Protein AF-A0A7W7KRD9-F1 (afdb_monomer_lite)

Foldseek 3Di:
DPDPPDQDADPVDRWGDQQDALDPVVRHGLVCCFAAVVLVLQVLLCVVQVFKKKWWWQQADADPPHPGGHIATQHIWTDPDPQWIATSTFIDGPVVVVVVSCVVHVDTDMDIGPRVVVVSVVCCVVVSGPDDDPCNSVSSNVSSVVCVVVVRDDHHPPDDPPDPPPD

pLDDT: mean 85.02, std 17.64, range [34.34, 98.5]

Organism: Pseudomonas nitroreducens (NCBI:txid46680)

Secondary structure (DSSP, 8-state):
-PPP----EETTTBEE-TT-EEETTTTEETTHHHHTSHHHHHHHHHHHH-PPEEEEEEEEE--TT-SS-EEEEEEEEEEEETTEEEETTEEEEHHHHHHHHHTTSSS-EEEETHHHHHHHHHHHHHTSSPPPPTTHHHHHHHHHHHHHHTT-SPPPTT---------

Sequence (167 aa):
MKPADVIPFDLDFLNVREDYQVDPANRFYVEDYVHGRCHLFALALAKATQYKIGIFVDEDCIPEDGDTPIRVLVHAFCYVKDDLVIDARGIRCKVDLENEFEGMAMEFAELEGEAAEAQLQQWMAEGGCCSLLEGEEKALGAYVRDMRRNGLLAAPRGVAELSPSIG

Structure (mmCIF, N/CA/C/O backbone):
data_AF-A0A7W7KRD9-F1
#
_entry.id   AF-A0A7W7KRD9-F1
#
loop_
_atom_site.group_PDB
_atom_site.id
_atom_site.type_symbol
_atom_site.label_atom_id
_atom_site.label_alt_id
_atom_site.label_comp_id
_atom_site.label_asym_id
_atom_site.label_entity_id
_atom_site.label_seq_id
_atom_site.pdbx_PDB_ins_code
_atom_site.Cartn_x
_atom_site.Cartn_y
_atom_site.Cartn_z
_atom_site.occupancy
_atom_site.B_iso_or_equiv
_atom_site.auth_seq_id
_atom_site.auth_comp_id
_atom_site.auth_asym_id
_atom_site.auth_atom_id
_atom_site.pdbx_PDB_model_num
ATOM 1 N N . MET A 1 1 ? -30.282 -10.759 10.816 1.00 37.56 1 MET A N 1
ATOM 2 C CA . MET A 1 1 ? -29.013 -10.485 11.517 1.00 37.56 1 MET A CA 1
ATOM 3 C C . MET A 1 1 ? -27.970 -11.365 10.847 1.00 37.56 1 MET A C 1
ATOM 5 O O . MET A 1 1 ? -28.086 -12.576 10.973 1.00 37.56 1 MET A O 1
ATOM 9 N N . LYS A 1 2 ? -27.095 -10.815 9.993 1.00 34.34 2 LYS A N 1
ATOM 10 C CA . LYS A 1 2 ? -26.005 -11.619 9.416 1.00 34.34 2 LYS A CA 1
ATOM 11 C C . LYS A 1 2 ? -24.991 -11.885 10.538 1.00 34.34 2 LYS A C 1
ATOM 13 O O . LYS A 1 2 ? -24.824 -10.984 11.365 1.00 34.34 2 LYS A O 1
ATOM 18 N N . PRO A 1 3 ? -24.402 -13.090 10.629 1.00 39.50 3 PRO A N 1
ATOM 19 C CA . PRO A 1 3 ? -23.291 -13.309 11.545 1.00 39.50 3 PRO A CA 1
ATOM 20 C C . PRO A 1 3 ? -22.269 -12.217 11.251 1.00 39.50 3 PRO A C 1
ATOM 22 O O . PRO A 1 3 ? -22.025 -11.930 10.082 1.00 39.50 3 PRO A O 1
ATOM 25 N N . ALA A 1 4 ? -21.807 -11.530 12.296 1.00 46.41 4 ALA A N 1
ATOM 26 C CA . ALA A 1 4 ? -20.802 -10.489 12.161 1.00 46.41 4 ALA A CA 1
ATOM 27 C C . ALA A 1 4 ? -19.679 -11.026 11.269 1.00 46.41 4 ALA A C 1
ATOM 29 O O . ALA A 1 4 ? -19.249 -12.160 11.475 1.00 46.41 4 ALA A O 1
ATOM 30 N N . ASP A 1 5 ? -19.281 -10.253 10.263 1.00 51.31 5 ASP A N 1
ATOM 31 C CA . ASP A 1 5 ? -18.152 -10.558 9.393 1.00 51.31 5 ASP A CA 1
ATOM 32 C C . ASP A 1 5 ? -16.889 -10.577 10.270 1.00 51.31 5 ASP A C 1
ATOM 34 O O . ASP A 1 5 ? -16.238 -9.559 10.500 1.00 51.31 5 ASP A O 1
ATOM 38 N N . VAL A 1 6 ? -16.633 -11.722 10.905 1.00 60.62 6 VAL A N 1
ATOM 39 C CA . VAL A 1 6 ? -15.457 -11.945 11.739 1.00 60.62 6 VAL A CA 1
ATOM 40 C C . VAL A 1 6 ? -14.288 -12.087 10.780 1.00 60.62 6 VAL A C 1
ATOM 42 O O . VAL A 1 6 ? -14.251 -13.028 9.988 1.00 60.62 6 VAL A O 1
ATOM 45 N N . ILE A 1 7 ? -13.348 -11.147 10.852 1.00 64.94 7 ILE A N 1
ATOM 46 C CA . ILE A 1 7 ? -12.068 -11.274 10.161 1.00 64.94 7 ILE A CA 1
ATOM 47 C C . ILE A 1 7 ? -11.371 -12.519 10.736 1.00 64.94 7 ILE A C 1
ATOM 49 O O . ILE A 1 7 ? -11.247 -12.622 11.957 1.00 64.94 7 ILE A O 1
ATOM 53 N N . PRO A 1 8 ? -10.974 -13.500 9.916 1.00 69.25 8 PRO A N 1
ATOM 54 C CA . PRO A 1 8 ? -10.344 -14.709 10.401 1.00 69.25 8 PRO A CA 1
ATOM 55 C C . PRO A 1 8 ? -8.866 -14.416 10.706 1.00 69.25 8 PRO A C 1
ATOM 57 O O . PRO A 1 8 ? -8.155 -13.802 9.908 1.00 69.25 8 PRO A O 1
ATOM 60 N N . PHE A 1 9 ? -8.425 -14.846 11.887 1.00 60.97 9 PHE A N 1
ATOM 61 C CA . PHE A 1 9 ? -7.098 -14.562 12.432 1.00 60.97 9 PHE A CA 1
ATOM 62 C C . PHE A 1 9 ? -6.228 -15.811 12.476 1.00 60.97 9 PHE A C 1
ATOM 64 O O . PHE A 1 9 ? -6.736 -16.926 12.637 1.00 60.97 9 PHE A O 1
ATOM 71 N N . ASP A 1 10 ? -4.922 -15.597 12.395 1.00 57.62 10 ASP A N 1
ATOM 72 C CA . ASP A 1 10 ? -3.955 -16.497 13.009 1.00 57.62 10 ASP A CA 1
ATOM 73 C C . ASP A 1 10 ? -3.821 -16.104 14.496 1.00 57.62 10 ASP A C 1
ATOM 75 O O . ASP A 1 10 ? -3.798 -14.923 14.833 1.00 57.62 10 ASP A O 1
ATOM 79 N N . LEU A 1 11 ? -3.860 -17.067 15.419 1.00 51.44 11 LEU A N 1
ATOM 80 C CA . LEU A 1 11 ? -3.721 -16.779 16.855 1.00 51.44 11 LEU A CA 1
ATOM 81 C C . LEU A 1 11 ? -2.256 -16.779 17.296 1.00 51.44 11 LEU A C 1
ATOM 83 O O . LEU A 1 11 ? -1.943 -16.198 18.336 1.00 51.44 11 LEU A O 1
ATOM 87 N N . ASP A 1 12 ? -1.379 -17.396 16.504 1.00 48.47 12 ASP A N 1
ATOM 88 C CA . ASP A 1 12 ? 0.053 -17.452 16.776 1.00 48.47 12 ASP A CA 1
ATOM 89 C C . ASP A 1 12 ? 0.733 -16.128 16.375 1.00 48.47 12 ASP A C 1
ATOM 91 O O . ASP A 1 12 ? 1.730 -15.725 16.975 1.00 48.47 12 ASP A O 1
ATOM 95 N N . PHE A 1 13 ? 0.124 -15.386 15.441 1.00 53.38 13 PHE A N 1
ATOM 96 C CA . PHE A 1 13 ? 0.521 -14.047 15.008 1.00 53.38 13 PHE A CA 1
ATOM 97 C C . PHE A 1 13 ? -0.738 -13.190 14.882 1.00 53.38 13 PHE A C 1
ATOM 99 O O . PHE A 1 13 ? -1.598 -13.555 14.100 1.00 53.38 13 PHE A O 1
ATOM 106 N N . LEU A 1 14 ? -0.874 -12.069 15.605 1.00 71.25 14 LEU A N 1
ATOM 107 C CA . LEU A 1 14 ? -2.049 -11.165 15.569 1.00 71.25 14 LEU A CA 1
ATOM 108 C C . LEU A 1 14 ? -2.261 -10.495 14.183 1.00 71.25 14 LEU A C 1
ATOM 110 O O . LEU A 1 14 ? -2.169 -9.277 14.049 1.00 71.25 14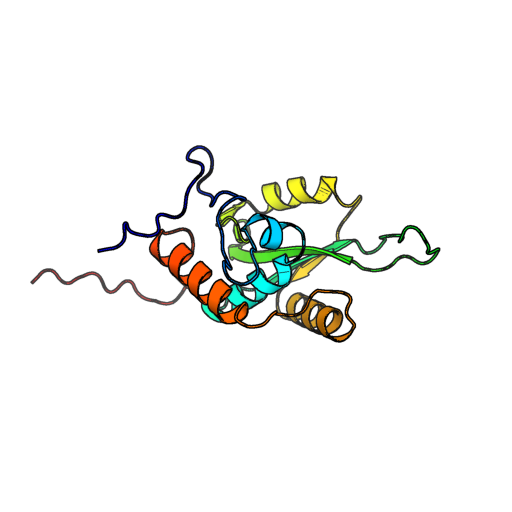 LEU A O 1
ATOM 114 N N . ASN A 1 15 ? -2.562 -11.298 13.163 1.00 81.94 15 ASN A N 1
ATOM 115 C CA . ASN A 1 15 ? -2.612 -10.967 11.745 1.00 81.94 15 ASN A CA 1
ATOM 116 C C . ASN A 1 15 ? -3.900 -11.510 11.115 1.00 81.94 15 ASN A C 1
ATOM 118 O O . ASN A 1 15 ? -4.432 -12.553 11.509 1.00 81.94 15 ASN A O 1
ATOM 122 N N . VAL A 1 16 ? -4.382 -10.807 10.094 1.00 89.75 16 VAL A N 1
ATOM 123 C CA . VAL A 1 16 ? -5.435 -11.292 9.202 1.00 89.75 16 VAL A CA 1
ATOM 124 C C . VAL A 1 16 ? -4.859 -12.362 8.285 1.00 89.75 16 VAL A C 1
ATOM 126 O O . VAL A 1 16 ? -3.769 -12.195 7.738 1.00 89.75 16 VAL A O 1
ATOM 129 N N . ARG A 1 17 ? -5.599 -13.456 8.100 1.00 90.62 17 ARG A N 1
ATOM 130 C CA . ARG A 1 17 ? -5.201 -14.519 7.174 1.00 90.62 17 ARG A CA 1
ATOM 131 C C . ARG A 1 17 ? -5.223 -14.040 5.725 1.00 90.62 17 ARG A C 1
ATOM 133 O O . ARG A 1 17 ? -6.123 -13.309 5.316 1.00 90.62 17 ARG A O 1
ATOM 140 N N . GLU A 1 18 ? -4.273 -14.533 4.941 1.00 93.12 18 GLU A N 1
ATOM 141 C CA . GLU A 1 18 ? -4.105 -14.177 3.527 1.00 93.12 18 GLU A CA 1
ATOM 142 C C . GLU A 1 18 ? -5.298 -14.603 2.648 1.00 93.12 18 GLU A C 1
ATOM 144 O O . GLU A 1 18 ? -5.616 -13.919 1.678 1.00 93.12 18 GLU A O 1
ATOM 149 N N . ASP A 1 19 ? -6.047 -15.635 3.064 1.00 93.75 19 ASP A N 1
ATOM 150 C CA . ASP A 1 19 ? -7.278 -16.119 2.418 1.00 93.75 19 ASP A CA 1
ATOM 151 C C . ASP A 1 19 ? -8.546 -15.308 2.760 1.00 93.75 19 ASP A C 1
ATOM 153 O O . ASP A 1 19 ? -9.652 -15.658 2.332 1.00 93.75 19 ASP A O 1
ATOM 157 N N . TYR A 1 20 ? -8.423 -14.212 3.516 1.00 94.19 20 TYR A N 1
ATOM 158 C CA . TYR A 1 20 ? -9.548 -13.327 3.803 1.00 94.19 20 TYR A CA 1
ATOM 159 C C . TYR A 1 20 ? -9.892 -12.443 2.603 1.00 94.19 20 TYR A C 1
ATOM 161 O O . TYR A 1 20 ? -9.034 -11.765 2.044 1.00 94.19 20 TYR A O 1
ATOM 16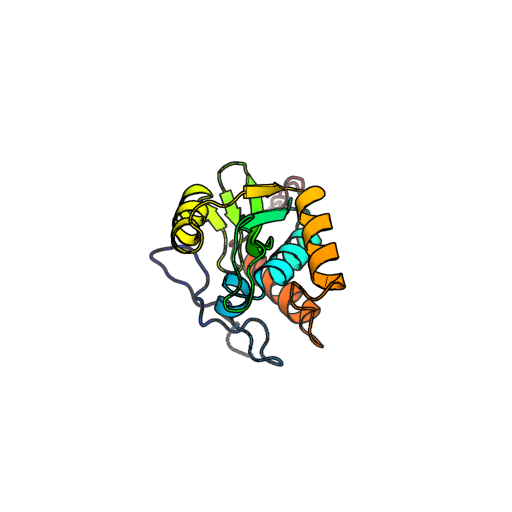9 N N . GLN A 1 21 ? -11.171 -12.409 2.230 1.00 95.94 21 GLN A N 1
ATOM 170 C CA . GLN A 1 21 ? -11.639 -11.648 1.076 1.00 95.94 21 GLN A CA 1
ATOM 171 C C . GLN A 1 21 ? -11.824 -10.162 1.418 1.00 95.94 21 GLN A C 1
ATOM 173 O O . GLN A 1 21 ? -12.689 -9.801 2.216 1.00 95.94 21 GLN A O 1
ATOM 178 N N . VAL A 1 22 ? -11.043 -9.303 0.762 1.00 96.12 22 VAL A N 1
ATOM 179 C CA . VAL A 1 22 ? -11.056 -7.841 0.942 1.00 96.12 22 VAL A CA 1
ATOM 180 C C . VAL A 1 22 ? -12.011 -7.176 -0.050 1.00 96.12 22 VAL A C 1
ATOM 182 O O . VAL A 1 22 ? -12.817 -6.331 0.340 1.00 96.12 22 VAL A O 1
ATOM 185 N N . ASP A 1 23 ? -11.967 -7.591 -1.319 1.00 96.69 23 ASP A N 1
ATOM 186 C CA . ASP A 1 23 ? -12.850 -7.098 -2.380 1.00 96.69 23 ASP A CA 1
ATOM 187 C C . ASP A 1 23 ? -13.594 -8.265 -3.049 1.00 96.69 23 ASP A C 1
ATOM 189 O O . ASP A 1 23 ? -13.083 -8.895 -3.980 1.00 96.69 23 ASP A O 1
ATOM 193 N N . PRO A 1 24 ? -14.832 -8.564 -2.614 1.00 93.56 24 PRO A N 1
ATOM 194 C CA . PRO A 1 24 ? -15.624 -9.642 -3.197 1.00 93.56 24 PRO A CA 1
ATOM 195 C C . PRO A 1 24 ? -16.014 -9.432 -4.662 1.00 93.56 24 PRO A C 1
ATOM 197 O O . PRO A 1 24 ? -16.264 -10.415 -5.361 1.00 93.56 24 PRO A O 1
ATOM 200 N N . ALA A 1 25 ? -16.103 -8.181 -5.131 1.00 95.44 25 ALA A N 1
ATOM 201 C CA . ALA A 1 25 ? -16.516 -7.887 -6.501 1.00 95.44 25 ALA A CA 1
ATOM 202 C C . ALA A 1 25 ? -15.408 -8.255 -7.492 1.00 95.44 25 ALA A C 1
ATOM 204 O O . ALA A 1 25 ? -15.679 -8.890 -8.511 1.00 95.44 25 ALA A O 1
ATOM 205 N N . ASN A 1 26 ? -14.165 -7.925 -7.138 1.00 96.38 26 ASN A N 1
ATOM 206 C CA . ASN A 1 26 ? -12.981 -8.233 -7.938 1.00 96.38 26 ASN A CA 1
ATOM 207 C C . ASN A 1 26 ? -12.298 -9.554 -7.538 1.00 96.38 26 ASN A C 1
ATOM 209 O O . ASN A 1 26 ? -11.372 -9.992 -8.213 1.00 96.38 26 ASN A O 1
ATOM 213 N N . ARG A 1 27 ? -12.805 -10.223 -6.492 1.00 97.00 27 ARG A N 1
ATOM 214 C CA . ARG A 1 27 ? -12.256 -11.457 -5.905 1.00 97.00 27 ARG A CA 1
ATOM 215 C C . ARG A 1 27 ? -10.821 -11.295 -5.398 1.00 97.00 27 ARG A C 1
ATOM 217 O O . ARG A 1 27 ? -10.039 -12.228 -5.534 1.00 97.00 27 ARG A O 1
ATOM 224 N N . PHE A 1 28 ? -10.511 -10.148 -4.794 1.00 97.94 28 PHE A N 1
ATOM 225 C CA . PHE A 1 28 ? -9.223 -9.943 -4.136 1.00 97.94 28 PHE A CA 1
ATOM 226 C C . PHE A 1 28 ? -9.272 -10.310 -2.658 1.00 97.94 28 PHE A C 1
ATOM 228 O O . PHE A 1 28 ? -10.244 -10.028 -1.942 1.00 97.94 28 PHE A O 1
ATOM 235 N N . TYR A 1 29 ? -8.184 -10.917 -2.220 1.00 97.81 29 TYR A N 1
ATOM 236 C CA . TYR A 1 29 ? -7.909 -11.402 -0.884 1.00 97.81 29 TYR A CA 1
ATOM 237 C C . TYR A 1 29 ? -6.749 -10.616 -0.273 1.00 97.81 29 TYR A C 1
ATOM 239 O O . TYR A 1 29 ? -6.107 -9.809 -0.945 1.00 97.81 29 TYR A O 1
ATOM 247 N N . VAL A 1 30 ? -6.480 -10.820 1.015 1.00 97.25 30 VAL A N 1
ATOM 248 C CA . VAL A 1 30 ? -5.348 -10.171 1.689 1.00 97.25 30 VAL A CA 1
ATOM 249 C C . VAL A 1 30 ? -4.032 -10.474 0.970 1.00 97.25 30 VAL A C 1
ATOM 251 O O . VAL A 1 30 ? -3.250 -9.547 0.786 1.00 97.25 30 VAL A O 1
ATOM 254 N N . GLU A 1 31 ? -3.833 -11.703 0.485 1.00 97.00 31 GLU A N 1
ATOM 255 C CA . GLU A 1 31 ? -2.657 -12.105 -0.306 1.00 97.00 31 GLU A CA 1
ATOM 256 C C . GLU A 1 31 ? -2.389 -11.182 -1.509 1.00 97.00 31 GLU A C 1
ATOM 258 O O . GLU A 1 31 ? -1.257 -10.746 -1.724 1.00 97.00 31 GLU A O 1
ATOM 263 N N . ASP A 1 32 ? -3.432 -10.798 -2.257 1.00 98.00 32 ASP A N 1
ATOM 264 C CA . ASP A 1 32 ? -3.295 -9.906 -3.416 1.00 98.00 32 ASP A CA 1
ATOM 265 C C . ASP A 1 32 ? -2.735 -8.536 -3.005 1.00 98.00 32 ASP A C 1
ATOM 267 O O . ASP A 1 32 ? -1.930 -7.929 -3.716 1.00 98.00 32 ASP A O 1
ATOM 271 N N . TYR A 1 33 ? -3.132 -8.056 -1.825 1.00 98.06 33 TYR A N 1
ATOM 272 C CA . TYR A 1 33 ? -2.656 -6.807 -1.234 1.00 98.06 33 TYR A CA 1
ATOM 273 C C . TYR A 1 33 ? -1.335 -6.957 -0.466 1.00 98.06 33 TYR A C 1
ATOM 275 O O . TYR A 1 33 ? -0.819 -5.957 0.028 1.00 98.06 33 TYR A O 1
ATOM 283 N N . VAL A 1 34 ? -0.762 -8.160 -0.391 1.00 96.06 34 VAL A N 1
ATOM 284 C CA . VAL A 1 34 ? 0.624 -8.380 0.047 1.00 96.06 34 VAL A CA 1
ATOM 285 C C . VAL A 1 34 ? 1.559 -8.465 -1.166 1.00 96.06 34 VAL A C 1
ATOM 287 O O . VAL A 1 34 ? 2.592 -7.809 -1.159 1.00 96.06 34 VAL A O 1
ATOM 290 N N . HIS A 1 35 ? 1.184 -9.180 -2.236 1.00 90.94 35 HIS A N 1
ATOM 291 C CA . HIS A 1 35 ? 2.129 -9.585 -3.295 1.00 90.94 35 HIS A CA 1
ATOM 292 C C . HIS A 1 35 ? 1.910 -8.975 -4.696 1.00 90.94 35 HIS A C 1
ATOM 294 O O . HIS A 1 35 ? 2.592 -9.357 -5.643 1.00 90.94 35 HIS A O 1
ATOM 300 N N . GLY A 1 36 ? 0.994 -8.017 -4.873 1.00 92.44 36 GLY A N 1
ATOM 301 C CA . GLY A 1 36 ? 0.834 -7.344 -6.181 1.00 92.44 36 GLY A CA 1
ATOM 302 C C . GLY A 1 36 ? 0.015 -6.052 -6.183 1.00 92.44 36 GLY A C 1
ATOM 303 O O . GLY A 1 36 ? 0.068 -5.264 -7.130 1.00 92.44 36 GLY A O 1
ATOM 304 N N . ARG A 1 37 ? -0.746 -5.815 -5.114 1.00 97.75 37 ARG A N 1
ATOM 305 C CA . ARG A 1 37 ? -1.570 -4.618 -4.899 1.00 97.75 37 ARG A CA 1
ATOM 306 C C . ARG A 1 37 ? -1.235 -3.908 -3.586 1.00 97.75 37 ARG A C 1
ATOM 308 O O . ARG A 1 37 ? -2.029 -3.097 -3.107 1.00 97.75 37 ARG A O 1
ATOM 315 N N . CYS A 1 38 ? -0.074 -4.195 -2.997 1.00 98.06 38 CYS A N 1
ATOM 316 C CA . CYS A 1 38 ? 0.352 -3.643 -1.709 1.00 98.06 38 CYS A CA 1
ATOM 317 C C . CYS A 1 38 ? 0.368 -2.111 -1.687 1.00 98.06 38 CYS A C 1
ATOM 319 O O . CYS A 1 38 ? -0.076 -1.503 -0.713 1.00 98.06 38 CYS A O 1
ATOM 321 N N . HIS A 1 39 ? 0.755 -1.466 -2.790 1.00 98.44 39 HIS A N 1
ATOM 322 C CA . HIS A 1 39 ? 0.716 -0.009 -2.929 1.00 98.44 39 HIS A CA 1
ATOM 323 C C . HIS A 1 39 ? -0.698 0.563 -2.824 1.00 98.44 39 HIS A C 1
ATOM 325 O O . HIS A 1 39 ? -0.885 1.607 -2.202 1.00 98.44 39 HIS A O 1
ATOM 331 N N . LEU A 1 40 ? -1.709 -0.117 -3.378 1.00 98.50 40 LEU A N 1
ATOM 332 C CA . LEU A 1 40 ? -3.104 0.329 -3.297 1.00 98.50 40 LEU A CA 1
ATOM 333 C C . LEU A 1 40 ? -3.606 0.285 -1.855 1.00 98.50 40 LEU A C 1
ATOM 335 O O . LEU A 1 40 ? -4.262 1.225 -1.398 1.00 98.50 40 LEU A O 1
ATOM 339 N N . PHE A 1 41 ? -3.259 -0.778 -1.126 1.00 98.50 41 PHE A N 1
ATOM 340 C CA . PHE A 1 41 ? -3.575 -0.880 0.292 1.00 98.50 41 PHE A CA 1
ATOM 341 C C . PHE A 1 41 ? -2.843 0.192 1.111 1.00 98.50 41 PHE A C 1
ATOM 343 O O . PHE A 1 41 ? -3.494 0.903 1.877 1.00 98.50 41 PHE A O 1
ATOM 350 N N . ALA A 1 42 ? -1.531 0.367 0.920 1.00 98.31 42 ALA A N 1
ATOM 351 C CA . ALA A 1 42 ? -0.739 1.367 1.639 1.00 98.31 42 ALA A CA 1
ATOM 352 C C . ALA A 1 42 ? -1.278 2.792 1.415 1.00 98.31 42 ALA A C 1
ATOM 354 O O . ALA A 1 42 ? -1.475 3.539 2.373 1.00 98.31 42 ALA A O 1
ATOM 355 N N . LEU A 1 43 ? -1.620 3.148 0.172 1.00 98.12 43 LEU A N 1
ATOM 356 C CA . LEU A 1 43 ? -2.240 4.436 -0.161 1.00 98.12 43 LEU A CA 1
ATOM 357 C C . LEU A 1 43 ? -3.610 4.610 0.513 1.00 98.12 43 LEU A C 1
ATOM 359 O O . LEU A 1 43 ? -3.897 5.667 1.082 1.00 98.12 43 LEU A O 1
ATOM 363 N N . ALA A 1 44 ? -4.462 3.581 0.482 1.00 97.75 44 ALA A N 1
ATOM 364 C CA . ALA A 1 44 ? -5.770 3.621 1.135 1.00 97.75 44 ALA A CA 1
ATOM 365 C C . ALA A 1 44 ? -5.647 3.757 2.662 1.00 97.75 44 ALA A C 1
ATOM 367 O O . ALA A 1 44 ? -6.398 4.514 3.288 1.00 97.75 44 ALA A O 1
ATOM 368 N N . LEU A 1 45 ? -4.682 3.057 3.260 1.00 97.25 45 LEU A N 1
ATOM 369 C CA . LEU A 1 45 ? -4.403 3.112 4.686 1.00 97.25 45 LEU A CA 1
ATOM 370 C C . LEU A 1 45 ? -3.883 4.491 5.093 1.00 97.25 45 LEU A C 1
ATOM 372 O O . LEU A 1 45 ? -4.481 5.113 5.972 1.00 97.25 45 LEU A O 1
ATOM 376 N N . ALA A 1 46 ? -2.854 5.005 4.416 1.00 96.62 46 ALA A N 1
ATOM 377 C CA . ALA A 1 46 ? -2.299 6.336 4.656 1.00 96.62 46 ALA A CA 1
ATOM 378 C C . ALA A 1 46 ? -3.371 7.428 4.538 1.00 96.62 46 ALA A C 1
ATOM 380 O O . ALA A 1 46 ? -3.504 8.273 5.425 1.00 96.62 46 ALA A O 1
ATOM 381 N N . LYS A 1 47 ? -4.246 7.352 3.525 1.00 95.56 47 LYS A N 1
ATOM 382 C CA . LYS A 1 47 ? -5.399 8.258 3.388 1.00 95.56 47 LYS A CA 1
ATOM 383 C C . LYS A 1 47 ? -6.321 8.225 4.615 1.00 95.56 47 LYS A C 1
ATOM 385 O O . LYS A 1 47 ? -6.834 9.265 5.027 1.00 95.56 47 LYS A O 1
ATOM 390 N N . ALA A 1 48 ? -6.526 7.057 5.223 1.00 94.50 48 ALA A N 1
ATOM 391 C CA . ALA A 1 48 ? -7.437 6.858 6.352 1.00 94.50 48 ALA A CA 1
ATOM 392 C C . ALA A 1 48 ? -6.814 7.081 7.748 1.00 94.50 48 ALA A C 1
ATOM 394 O O . ALA A 1 48 ? -7.558 7.256 8.725 1.00 94.50 48 ALA A O 1
ATOM 395 N N . THR A 1 49 ? -5.487 7.022 7.881 1.00 92.31 49 THR A N 1
ATOM 396 C CA . THR A 1 49 ? -4.770 7.108 9.172 1.00 92.31 49 THR A CA 1
ATOM 397 C C . THR A 1 49 ? -3.775 8.255 9.261 1.00 92.31 49 THR A C 1
ATOM 399 O O . THR A 1 49 ? -3.378 8.596 10.373 1.00 92.31 49 THR A O 1
ATOM 402 N N . GLN A 1 50 ? -3.395 8.852 8.128 1.00 93.31 50 GLN A N 1
ATOM 403 C CA . GLN A 1 50 ? -2.279 9.796 8.001 1.00 93.31 50 GLN A CA 1
ATOM 404 C C . GLN A 1 50 ? -0.921 9.175 8.360 1.00 93.31 50 GLN A C 1
ATOM 406 O O . GLN A 1 50 ? 0.008 9.877 8.756 1.00 93.31 50 GLN A O 1
ATOM 411 N N . TYR A 1 51 ? -0.800 7.849 8.268 1.00 94.62 51 TYR A N 1
ATOM 412 C CA . TYR A 1 51 ? 0.493 7.195 8.419 1.00 94.62 51 TYR A CA 1
ATOM 413 C C . TYR A 1 51 ? 1.397 7.503 7.234 1.00 94.62 51 TYR A C 1
ATOM 415 O O . TYR A 1 51 ? 0.941 7.596 6.097 1.00 94.62 51 TYR A O 1
ATOM 423 N N . LYS A 1 52 ? 2.692 7.619 7.527 1.00 96.75 52 LYS A N 1
ATOM 424 C CA . LYS A 1 52 ? 3.740 7.766 6.522 1.00 96.75 52 LYS A CA 1
ATOM 425 C C . LYS A 1 52 ? 3.847 6.458 5.731 1.00 96.75 52 LYS A C 1
ATOM 427 O O . LYS A 1 52 ? 3.923 5.397 6.352 1.00 96.75 52 LYS A O 1
ATOM 432 N N . ILE A 1 53 ? 3.870 6.525 4.403 1.00 98.19 53 ILE A N 1
ATOM 433 C CA . ILE A 1 53 ? 4.110 5.351 3.549 1.00 98.19 53 ILE A CA 1
ATOM 434 C C . ILE A 1 53 ? 5.601 4.996 3.557 1.00 98.19 53 ILE A C 1
ATOM 436 O O . ILE A 1 53 ? 6.447 5.887 3.615 1.00 98.19 53 ILE A O 1
ATOM 440 N N . GLY A 1 54 ? 5.914 3.706 3.510 1.00 98.19 54 GLY A N 1
ATOM 441 C CA . GLY A 1 54 ? 7.237 3.183 3.184 1.00 98.19 54 GLY A CA 1
ATOM 442 C C . GLY A 1 54 ? 7.130 2.182 2.038 1.00 98.19 54 GLY A C 1
ATOM 443 O O . GLY A 1 54 ? 6.104 1.508 1.902 1.00 98.19 54 GLY A O 1
ATOM 444 N N . ILE A 1 55 ? 8.157 2.113 1.195 1.00 97.75 55 ILE A N 1
ATOM 445 C CA . ILE A 1 55 ? 8.261 1.113 0.131 1.00 97.75 55 ILE A CA 1
ATOM 446 C C . ILE A 1 55 ? 9.660 0.510 0.087 1.00 97.75 55 ILE A C 1
ATOM 448 O O . ILE A 1 55 ? 10.650 1.222 0.255 1.00 97.75 55 ILE A O 1
ATOM 452 N N . PHE A 1 56 ? 9.718 -0.788 -0.189 1.00 96.44 56 PHE A N 1
ATOM 453 C CA . PHE A 1 56 ? 10.936 -1.488 -0.573 1.00 96.44 56 PHE A CA 1
ATOM 454 C C . PHE A 1 56 ? 11.014 -1.551 -2.094 1.00 96.44 56 PHE A C 1
ATOM 456 O O . PHE A 1 56 ? 10.032 -1.890 -2.761 1.00 96.44 56 PHE A O 1
ATOM 463 N N . VAL A 1 57 ? 12.172 -1.194 -2.635 1.00 94.75 57 VAL A N 1
ATOM 464 C CA . VAL A 1 57 ? 12.429 -1.087 -4.070 1.00 94.75 57 VAL A CA 1
ATOM 465 C C . VAL A 1 57 ? 13.659 -1.908 -4.408 1.00 94.75 57 VAL A C 1
ATOM 467 O O . VAL A 1 57 ? 14.729 -1.652 -3.866 1.00 94.75 57 VAL A O 1
ATOM 470 N N . ASP A 1 58 ? 13.517 -2.850 -5.330 1.00 92.50 58 ASP A N 1
ATOM 471 C CA . ASP A 1 58 ? 14.665 -3.478 -5.975 1.00 92.50 58 ASP A CA 1
ATOM 472 C C . ASP A 1 58 ? 15.106 -2.543 -7.104 1.00 92.50 58 ASP A C 1
ATOM 474 O O . ASP A 1 58 ? 14.330 -2.245 -8.018 1.00 92.50 58 ASP A O 1
ATOM 478 N N . GLU A 1 59 ? 16.312 -1.990 -6.981 1.00 89.19 59 GLU A N 1
ATOM 479 C CA . GLU A 1 59 ? 16.839 -1.007 -7.929 1.00 89.19 59 GLU A CA 1
ATOM 480 C C . GLU A 1 59 ? 17.525 -1.648 -9.139 1.00 89.19 59 GLU A C 1
ATOM 482 O O . GLU A 1 59 ? 17.706 -0.974 -10.155 1.00 89.19 59 GLU A O 1
ATOM 487 N N . ASP A 1 60 ? 17.842 -2.941 -9.044 1.00 87.62 60 ASP A N 1
ATOM 488 C CA . ASP A 1 60 ? 18.683 -3.672 -9.988 1.00 87.62 60 ASP A CA 1
ATOM 489 C C . ASP A 1 60 ? 17.947 -4.859 -10.638 1.00 87.62 60 ASP A C 1
ATOM 491 O O . ASP A 1 60 ? 18.572 -5.761 -11.203 1.00 87.62 60 ASP A O 1
ATOM 495 N N . CYS A 1 61 ? 16.611 -4.859 -10.608 1.00 85.12 61 CYS A N 1
ATOM 496 C CA . CYS A 1 61 ? 15.809 -5.932 -11.183 1.00 85.12 61 CYS A CA 1
ATOM 497 C C . CYS A 1 61 ? 16.019 -6.014 -12.702 1.00 85.12 61 CYS A C 1
ATOM 499 O O . CYS A 1 61 ? 15.729 -5.073 -13.445 1.00 85.12 61 CYS A O 1
ATOM 501 N N . ILE A 1 62 ? 16.510 -7.157 -13.182 1.00 84.00 62 ILE A N 1
ATOM 502 C CA . ILE A 1 62 ? 16.681 -7.426 -14.612 1.00 84.00 62 ILE A CA 1
ATOM 503 C C . ILE A 1 62 ? 15.457 -8.217 -15.092 1.00 84.00 62 ILE A C 1
ATOM 505 O O . ILE A 1 62 ? 15.274 -9.359 -14.664 1.00 84.00 62 ILE A O 1
ATOM 509 N N . PRO A 1 63 ? 14.606 -7.647 -15.964 1.00 81.69 63 PRO A N 1
ATOM 510 C CA . PRO A 1 63 ? 13.455 -8.364 -16.492 1.00 81.69 63 PRO A CA 1
ATOM 511 C C . PRO A 1 63 ? 13.920 -9.489 -17.425 1.00 81.69 63 PRO A C 1
ATOM 513 O O . PRO A 1 63 ? 14.936 -9.349 -18.100 1.00 81.69 63 PRO A O 1
ATOM 516 N N . GLU A 1 64 ? 13.160 -10.587 -17.503 1.00 79.81 64 GLU A N 1
ATOM 517 C CA . GLU A 1 64 ? 13.558 -11.804 -18.241 1.00 79.81 64 GLU A CA 1
ATOM 518 C C . GLU A 1 64 ? 13.961 -11.547 -19.707 1.00 79.81 64 GLU A C 1
ATOM 520 O O . GLU A 1 64 ? 14.857 -12.210 -20.224 1.00 79.81 64 GLU A O 1
ATOM 525 N N . ASP A 1 65 ? 13.335 -10.557 -20.351 1.00 82.44 65 ASP A N 1
ATOM 526 C CA . ASP A 1 65 ? 13.560 -10.192 -21.755 1.00 82.44 65 ASP A CA 1
ATOM 527 C C . ASP A 1 65 ? 14.390 -8.900 -21.939 1.00 82.44 65 ASP A C 1
ATOM 529 O O . ASP A 1 65 ? 14.396 -8.316 -23.028 1.00 82.44 65 ASP A O 1
ATOM 533 N N . GLY A 1 66 ? 15.053 -8.396 -20.892 1.00 78.56 66 GLY A N 1
ATOM 534 C CA . GLY A 1 66 ? 15.775 -7.122 -20.935 1.00 78.56 66 GLY A CA 1
ATOM 535 C C . GLY A 1 66 ? 17.215 -7.193 -20.436 1.00 78.56 66 GLY A C 1
ATOM 536 O O . GLY A 1 66 ? 17.555 -7.966 -19.554 1.00 78.56 66 GLY A O 1
ATOM 537 N N . ASP A 1 67 ? 18.054 -6.307 -20.974 1.00 79.94 67 ASP A N 1
ATOM 538 C CA . ASP A 1 67 ? 19.461 -6.157 -20.564 1.00 79.94 67 ASP A CA 1
ATOM 539 C C . ASP A 1 67 ? 19.687 -4.927 -19.666 1.00 79.94 67 ASP A C 1
ATOM 541 O O . ASP A 1 67 ? 20.815 -4.614 -19.286 1.00 79.94 67 ASP A O 1
ATOM 545 N N . THR A 1 68 ? 18.629 -4.162 -19.383 1.00 83.38 68 THR A N 1
ATOM 546 C CA . THR A 1 68 ? 18.703 -2.930 -18.588 1.00 83.38 68 THR A CA 1
ATOM 547 C C . THR A 1 68 ? 17.995 -3.145 -17.257 1.00 83.38 68 THR A C 1
ATOM 549 O O . THR A 1 68 ? 16.813 -3.495 -17.281 1.00 83.38 68 THR A O 1
ATOM 552 N N . PRO A 1 69 ? 18.678 -2.915 -16.121 1.00 85.00 69 PRO A N 1
ATOM 553 C CA . PRO A 1 69 ? 18.038 -2.944 -14.817 1.00 85.00 69 PRO A CA 1
ATOM 554 C C . PRO A 1 69 ? 16.894 -1.934 -14.752 1.00 85.00 69 PRO A C 1
ATOM 556 O O . PRO A 1 69 ? 17.008 -0.805 -15.245 1.00 85.00 69 PRO A O 1
ATOM 559 N N . ILE A 1 70 ? 15.790 -2.347 -14.148 1.00 86.81 70 ILE A N 1
ATOM 560 C CA . ILE A 1 70 ? 14.639 -1.503 -13.860 1.00 86.81 70 ILE A CA 1
ATOM 561 C C . ILE A 1 70 ? 14.395 -1.482 -12.358 1.00 86.81 70 ILE A C 1
ATOM 563 O O . ILE A 1 70 ? 14.658 -2.447 -11.648 1.00 86.81 70 ILE A O 1
ATOM 567 N N . ARG A 1 71 ? 13.836 -0.371 -11.882 1.00 89.81 71 ARG A N 1
ATOM 568 C CA . ARG A 1 71 ? 13.403 -0.251 -10.492 1.00 89.81 71 ARG A CA 1
ATOM 569 C C . ARG A 1 71 ? 12.012 -0.853 -10.365 1.00 89.81 71 ARG A C 1
ATOM 571 O O . ARG A 1 71 ? 11.108 -0.422 -11.086 1.00 89.81 71 ARG A O 1
ATOM 578 N N . VAL A 1 72 ? 11.833 -1.803 -9.456 1.00 91.06 72 VAL A N 1
ATOM 579 C CA . VAL A 1 72 ? 10.542 -2.459 -9.216 1.00 91.06 72 VAL A CA 1
ATOM 580 C C . VAL A 1 72 ? 10.142 -2.355 -7.754 1.00 91.06 72 VAL A C 1
ATOM 582 O O . VAL A 1 72 ? 10.973 -2.382 -6.846 1.00 91.06 72 VAL A O 1
ATOM 585 N N . LEU A 1 73 ? 8.839 -2.225 -7.525 1.00 94.69 73 LEU A N 1
ATOM 586 C CA . LEU A 1 73 ? 8.279 -2.282 -6.185 1.00 94.69 73 LEU A CA 1
ATOM 587 C C . LEU A 1 73 ? 8.376 -3.718 -5.659 1.00 94.69 73 LEU A C 1
ATOM 589 O O . LEU A 1 73 ? 7.800 -4.624 -6.255 1.00 94.69 73 LEU A O 1
ATOM 593 N N . VAL A 1 74 ? 9.046 -3.899 -4.523 1.00 94.81 74 VAL A N 1
ATOM 594 C CA . VAL A 1 74 ? 9.072 -5.172 -3.790 1.00 94.81 74 VAL A CA 1
ATOM 595 C C . VAL A 1 74 ? 7.878 -5.242 -2.844 1.00 94.81 74 VAL A C 1
ATOM 597 O O . VAL A 1 74 ? 7.099 -6.189 -2.894 1.00 94.81 74 VAL A O 1
ATOM 600 N N . HIS A 1 75 ? 7.696 -4.214 -2.007 1.00 97.19 75 HIS A N 1
ATOM 601 C CA . HIS A 1 75 ? 6.556 -4.133 -1.092 1.00 97.19 75 HIS A CA 1
ATOM 602 C C . HIS A 1 75 ? 6.227 -2.697 -0.695 1.00 97.19 75 HIS A C 1
ATOM 604 O O . HIS A 1 75 ? 7.100 -1.830 -0.690 1.00 97.19 75 HIS A O 1
ATOM 610 N N . ALA A 1 76 ? 4.976 -2.454 -0.309 1.00 98.12 76 ALA A N 1
ATOM 611 C CA . ALA A 1 76 ? 4.517 -1.180 0.227 1.00 98.12 76 ALA A CA 1
ATOM 612 C C . ALA A 1 76 ? 3.789 -1.370 1.561 1.00 98.12 76 ALA A C 1
ATOM 614 O O . ALA A 1 76 ? 2.966 -2.270 1.724 1.00 98.12 76 ALA A O 1
ATOM 615 N N . PHE A 1 77 ? 4.067 -0.478 2.506 1.00 97.75 77 PHE A N 1
ATOM 616 C CA . PHE A 1 77 ? 3.560 -0.524 3.875 1.00 97.75 77 PHE A CA 1
ATOM 617 C C . PHE A 1 77 ? 3.365 0.895 4.428 1.00 97.75 77 PHE A C 1
ATOM 619 O O . PHE A 1 77 ? 3.654 1.898 3.771 1.00 97.75 77 PHE A O 1
ATOM 626 N N . CYS A 1 78 ? 2.862 1.014 5.656 1.00 97.69 78 CYS A N 1
ATOM 627 C CA . CYS A 1 78 ? 2.856 2.283 6.386 1.00 97.69 78 CYS A CA 1
ATOM 628 C C . CYS A 1 78 ? 3.563 2.159 7.738 1.00 97.69 78 CYS A C 1
ATOM 630 O O . CYS A 1 78 ? 3.494 1.118 8.386 1.00 97.69 78 CYS A O 1
ATOM 632 N N . TYR A 1 79 ? 4.194 3.237 8.204 1.00 95.19 79 TYR A N 1
ATOM 633 C CA . TYR A 1 79 ? 4.804 3.287 9.534 1.00 95.19 79 TYR A CA 1
ATOM 634 C C . TYR A 1 79 ? 3.772 3.614 10.607 1.00 95.19 79 TYR A C 1
ATOM 636 O O . TYR A 1 79 ? 3.050 4.610 10.517 1.00 95.19 79 TYR A O 1
ATOM 644 N N . VAL A 1 80 ? 3.778 2.824 11.678 1.00 90.62 80 VAL A N 1
ATOM 645 C CA . VAL A 1 80 ? 3.060 3.128 12.923 1.00 90.62 80 VAL A CA 1
ATOM 646 C C . VAL A 1 80 ? 3.999 3.836 13.910 1.00 90.62 80 VAL A C 1
ATOM 648 O O . VAL A 1 80 ? 3.623 4.819 14.554 1.00 90.62 80 VAL A O 1
ATOM 651 N N . LYS A 1 81 ? 5.230 3.329 14.022 1.00 86.69 81 LYS A N 1
ATOM 652 C CA . LYS A 1 81 ? 6.384 3.861 14.772 1.00 86.69 81 LYS A CA 1
ATOM 653 C C . LYS A 1 81 ? 7.661 3.237 14.178 1.00 86.69 81 LYS A C 1
ATOM 655 O O . LYS A 1 81 ? 7.549 2.372 13.321 1.00 86.69 81 LYS A O 1
ATOM 660 N N . ASP A 1 82 ? 8.843 3.660 14.612 1.00 82.06 82 ASP A N 1
ATOM 661 C CA . ASP A 1 82 ? 10.121 3.333 13.947 1.00 82.06 82 ASP A CA 1
ATOM 662 C C . ASP A 1 82 ? 10.349 1.827 13.684 1.00 82.06 82 ASP A C 1
ATOM 664 O O . ASP A 1 82 ? 10.838 1.447 12.626 1.00 82.06 82 ASP A O 1
ATOM 668 N N . ASP A 1 83 ? 9.950 0.965 14.616 1.00 88.00 83 ASP A N 1
ATOM 669 C CA . ASP A 1 83 ? 10.098 -0.497 14.583 1.00 88.00 83 ASP A CA 1
ATOM 670 C C . ASP A 1 83 ? 8.817 -1.249 14.180 1.00 88.00 83 ASP A C 1
ATOM 672 O O . ASP A 1 83 ? 8.853 -2.471 14.019 1.00 88.00 83 ASP A O 1
ATOM 676 N N . LEU A 1 84 ? 7.683 -0.554 14.028 1.00 91.31 84 LEU A N 1
ATOM 677 C CA . LEU A 1 84 ? 6.402 -1.172 13.678 1.00 91.31 84 LEU A CA 1
ATOM 678 C C . LEU A 1 84 ? 5.798 -0.562 12.423 1.00 91.31 84 LEU A C 1
ATOM 680 O O . LEU A 1 84 ? 5.507 0.635 12.343 1.00 91.31 84 LEU A O 1
ATOM 684 N N . VAL A 1 85 ? 5.498 -1.451 11.494 1.00 94.81 85 VAL A N 1
ATOM 685 C CA . VAL A 1 85 ? 4.888 -1.153 10.207 1.00 94.81 85 VAL A CA 1
ATOM 686 C C . VAL A 1 85 ? 3.559 -1.880 10.088 1.00 94.81 85 VAL A C 1
ATOM 688 O O . VAL A 1 85 ? 3.189 -2.689 10.940 1.00 94.81 85 VAL A O 1
ATOM 691 N N . ILE A 1 86 ? 2.811 -1.560 9.046 1.00 94.81 86 ILE A N 1
ATOM 692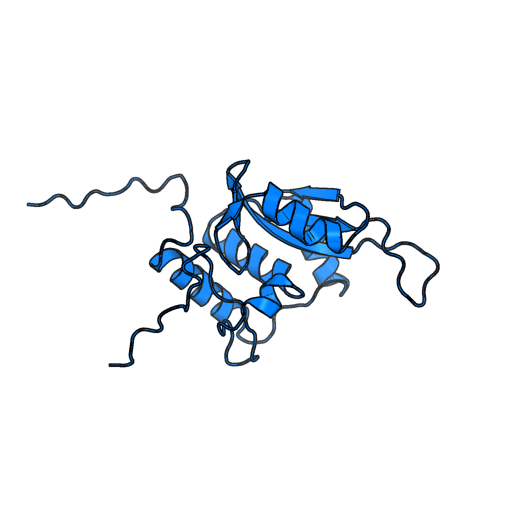 C CA . ILE A 1 86 ? 1.554 -2.216 8.733 1.00 94.81 86 ILE A CA 1
ATOM 693 C C . ILE A 1 86 ? 1.419 -2.436 7.232 1.00 94.81 86 ILE A C 1
ATOM 695 O O . ILE A 1 86 ? 1.600 -1.507 6.442 1.00 94.81 86 ILE A O 1
ATOM 699 N N . ASP A 1 87 ? 1.064 -3.663 6.869 1.00 95.94 87 ASP A N 1
ATOM 700 C CA . ASP A 1 87 ? 0.629 -4.058 5.532 1.00 95.94 87 ASP A CA 1
ATOM 701 C C . ASP A 1 87 ? -0.798 -4.634 5.589 1.00 95.94 87 ASP A C 1
ATOM 703 O O . ASP A 1 87 ? -1.509 -4.480 6.590 1.00 95.94 87 ASP A O 1
ATOM 707 N N . ALA A 1 88 ? -1.244 -5.275 4.508 1.00 96.38 88 ALA A N 1
ATOM 708 C CA . ALA A 1 88 ? -2.597 -5.808 4.406 1.00 96.38 88 ALA A CA 1
ATOM 709 C C . ALA A 1 88 ? -2.946 -6.844 5.490 1.00 96.38 88 ALA A C 1
ATOM 711 O O . ALA A 1 88 ? -4.130 -7.060 5.740 1.00 96.38 88 ALA A O 1
ATOM 712 N N . ARG A 1 89 ? -1.963 -7.458 6.160 1.00 93.94 89 ARG A N 1
ATOM 713 C CA . ARG A 1 89 ? -2.179 -8.459 7.217 1.00 93.94 89 ARG A CA 1
ATOM 714 C C . ARG A 1 89 ? -2.364 -7.831 8.595 1.00 93.94 89 ARG A C 1
ATOM 716 O O . ARG A 1 89 ? -3.003 -8.437 9.452 1.00 93.94 89 ARG A O 1
ATOM 723 N N . GLY A 1 90 ? -1.850 -6.623 8.821 1.00 92.19 90 GLY A N 1
ATOM 724 C CA . GLY A 1 90 ? -1.884 -5.960 10.125 1.00 92.19 90 GLY A CA 1
ATOM 725 C C . GLY A 1 90 ? -0.526 -5.427 10.569 1.00 92.19 90 GLY A C 1
ATOM 726 O O . GLY A 1 90 ? 0.368 -5.200 9.757 1.00 92.19 90 GLY A O 1
ATOM 727 N N . ILE A 1 91 ? -0.396 -5.169 11.873 1.00 91.00 91 ILE A N 1
ATOM 728 C CA . ILE A 1 91 ? 0.826 -4.612 12.468 1.00 91.00 91 ILE A CA 1
ATOM 729 C C . ILE A 1 91 ? 1.925 -5.675 12.491 1.00 91.00 91 ILE A C 1
ATOM 731 O O . ILE A 1 91 ? 1.735 -6.774 13.005 1.00 91.00 91 ILE A O 1
ATOM 735 N N . ARG A 1 92 ? 3.106 -5.307 12.000 1.00 89.69 92 ARG A N 1
ATOM 736 C CA . ARG A 1 92 ? 4.290 -6.161 11.892 1.00 89.69 92 ARG A CA 1
ATOM 737 C C . ARG A 1 92 ? 5.515 -5.449 12.463 1.00 89.69 92 ARG A C 1
ATOM 739 O O . ARG A 1 92 ? 5.598 -4.220 12.451 1.00 89.69 92 ARG A O 1
ATOM 746 N N . CYS A 1 93 ? 6.487 -6.228 12.930 1.00 90.88 93 CYS A N 1
ATOM 747 C CA . CYS A 1 93 ? 7.841 -5.727 13.149 1.00 90.88 93 CYS A CA 1
ATOM 748 C C . CYS A 1 93 ? 8.475 -5.388 11.794 1.00 90.88 93 CYS A C 1
ATOM 750 O O . CYS A 1 93 ? 8.363 -6.177 10.854 1.00 90.88 93 CYS A O 1
ATOM 752 N N . LYS A 1 94 ? 9.147 -4.235 11.699 1.00 92.69 94 LYS A N 1
ATOM 753 C CA . LYS A 1 94 ? 9.824 -3.803 10.467 1.00 92.69 94 LYS A CA 1
ATOM 754 C C . LYS A 1 94 ? 10.892 -4.803 10.024 1.00 92.69 94 LYS A C 1
ATOM 756 O O . LYS A 1 94 ? 10.897 -5.190 8.867 1.00 92.69 94 LYS A O 1
ATOM 761 N N . VAL A 1 95 ? 11.704 -5.291 10.961 1.00 91.75 95 VAL A N 1
ATOM 762 C CA . VAL A 1 95 ? 12.775 -6.265 10.683 1.00 91.75 95 VAL A CA 1
ATOM 763 C C . VAL A 1 95 ? 12.217 -7.587 10.157 1.00 91.75 95 VAL A C 1
ATOM 765 O O . VAL A 1 95 ? 12.779 -8.176 9.242 1.00 91.75 95 VAL A O 1
ATOM 768 N N . ASP A 1 96 ? 11.084 -8.053 10.690 1.00 90.81 96 ASP A N 1
ATOM 769 C CA . ASP A 1 96 ? 10.457 -9.281 10.187 1.00 90.81 96 ASP A CA 1
ATOM 770 C C . ASP A 1 96 ? 9.917 -9.089 8.766 1.00 90.81 96 ASP A C 1
ATOM 772 O O . ASP A 1 96 ? 9.939 -10.027 7.978 1.00 90.81 96 ASP A O 1
ATOM 776 N N . LEU A 1 97 ? 9.422 -7.887 8.446 1.00 91.94 97 LEU A N 1
ATOM 777 C CA . LEU A 1 97 ? 8.994 -7.543 7.092 1.00 91.94 97 LEU A CA 1
ATOM 778 C C . LEU A 1 97 ? 10.199 -7.463 6.143 1.00 91.94 97 LEU A C 1
ATOM 780 O O . LEU A 1 97 ? 10.149 -8.023 5.058 1.00 91.94 97 LEU A O 1
ATOM 784 N N . GLU A 1 98 ? 11.293 -6.823 6.560 1.00 92.88 98 GLU A N 1
ATOM 785 C CA . GLU A 1 98 ? 12.540 -6.754 5.787 1.00 92.88 98 GLU A CA 1
ATOM 786 C C . GLU A 1 98 ? 13.064 -8.158 5.458 1.00 92.88 98 GLU A C 1
ATOM 788 O O . GLU A 1 98 ? 13.247 -8.472 4.286 1.00 92.88 98 GLU A O 1
ATOM 793 N N . ASN A 1 99 ? 13.193 -9.032 6.461 1.00 90.88 99 ASN A N 1
ATOM 794 C CA . ASN A 1 99 ? 13.665 -10.410 6.277 1.00 90.88 99 ASN A CA 1
ATOM 795 C C . ASN A 1 99 ? 12.761 -11.235 5.341 1.00 90.88 99 ASN A C 1
ATOM 797 O O . ASN A 1 99 ? 13.241 -12.112 4.625 1.00 90.88 99 ASN A O 1
ATOM 801 N N . GLU A 1 100 ? 11.446 -10.997 5.370 1.00 90.19 100 GLU A N 1
ATOM 802 C CA . GLU A 1 100 ? 10.479 -11.687 4.506 1.00 90.19 100 GLU A CA 1
ATOM 803 C C . GLU A 1 100 ? 10.701 -11.335 3.028 1.00 90.19 100 GLU A C 1
ATOM 805 O O . GLU A 1 100 ? 10.670 -12.219 2.170 1.00 90.19 100 GLU A O 1
ATOM 810 N N . PHE A 1 101 ? 10.981 -10.063 2.737 1.00 88.38 101 PHE A N 1
ATOM 811 C CA . PHE A 1 101 ? 11.136 -9.559 1.372 1.00 88.38 101 PHE A CA 1
ATOM 812 C C . PHE A 1 101 ? 12.588 -9.549 0.864 1.00 88.38 101 PHE A C 1
ATOM 814 O O . PHE A 1 101 ? 12.800 -9.537 -0.347 1.00 88.38 101 PHE A O 1
ATOM 821 N N . GLU A 1 102 ? 13.588 -9.663 1.741 1.00 82.44 102 GLU A N 1
ATOM 822 C CA . GLU A 1 102 ? 14.996 -9.891 1.364 1.00 82.44 102 GLU A CA 1
ATOM 823 C C . GLU A 1 102 ? 15.174 -11.244 0.649 1.00 82.44 102 GLU A C 1
ATOM 825 O O . GLU A 1 102 ? 16.046 -11.419 -0.193 1.00 82.44 102 GLU A O 1
ATOM 830 N N . GLY A 1 103 ? 14.282 -12.210 0.893 1.00 70.25 103 GLY A N 1
ATOM 831 C CA . GLY A 1 103 ? 14.235 -13.451 0.114 1.00 70.25 103 GLY A CA 1
ATOM 832 C C . GLY A 1 103 ? 13.776 -13.273 -1.343 1.00 70.25 103 GLY A C 1
ATOM 833 O O . GLY A 1 103 ? 13.928 -14.203 -2.136 1.00 70.25 103 GLY A O 1
ATOM 834 N N . MET A 1 104 ? 13.202 -12.116 -1.694 1.00 69.12 104 MET A N 1
ATOM 835 C CA . MET A 1 104 ? 12.636 -11.827 -3.019 1.00 69.12 104 MET A CA 1
ATOM 836 C C . MET A 1 104 ? 13.522 -10.908 -3.872 1.00 69.12 104 MET A C 1
ATOM 838 O O . MET A 1 104 ? 13.408 -10.945 -5.094 1.00 69.12 104 MET A O 1
ATOM 842 N N . ALA A 1 105 ? 14.408 -10.125 -3.251 1.00 62.19 105 ALA A N 1
ATOM 843 C CA . ALA A 1 105 ? 15.367 -9.243 -3.915 1.00 62.19 105 ALA A CA 1
ATOM 844 C C . ALA A 1 105 ? 16.731 -9.352 -3.223 1.00 62.19 105 ALA A C 1
ATOM 846 O O . ALA A 1 105 ? 16.791 -9.372 -2.000 1.00 62.19 105 ALA A O 1
ATOM 847 N N . MET A 1 106 ? 17.825 -9.409 -3.991 1.00 64.81 106 MET A N 1
ATOM 848 C CA . MET A 1 106 ? 19.179 -9.556 -3.430 1.00 64.81 106 MET A CA 1
ATOM 849 C C . MET A 1 106 ? 19.536 -8.441 -2.438 1.00 64.81 106 MET A C 1
ATOM 851 O O . MET A 1 106 ? 20.153 -8.723 -1.417 1.00 64.81 106 MET A O 1
ATOM 855 N N . GLU A 1 107 ? 19.151 -7.204 -2.756 1.00 78.25 107 GLU A N 1
ATOM 856 C CA . GLU A 1 107 ? 19.173 -6.031 -1.884 1.00 78.25 107 GLU A CA 1
ATOM 857 C C . GLU A 1 107 ? 18.013 -5.118 -2.318 1.00 78.25 107 GLU A C 1
ATOM 859 O O . GLU A 1 107 ? 17.710 -5.024 -3.508 1.00 78.25 107 GLU A O 1
ATOM 864 N N . PHE A 1 108 ? 17.350 -4.446 -1.376 1.00 86.94 108 PHE A N 1
ATOM 865 C CA . PHE A 1 108 ? 16.343 -3.431 -1.689 1.00 86.94 108 PHE A CA 1
ATOM 866 C C . PHE A 1 108 ? 16.670 -2.108 -0.997 1.00 86.94 108 PHE A C 1
ATOM 868 O O . PHE A 1 108 ? 17.159 -2.066 0.134 1.00 86.94 108 PHE A O 1
ATOM 875 N N . ALA A 1 109 ? 16.359 -1.008 -1.674 1.00 92.44 109 ALA A N 1
ATOM 876 C CA . ALA A 1 109 ? 16.354 0.322 -1.094 1.00 92.44 109 ALA A CA 1
ATOM 877 C C . ALA A 1 109 ? 15.002 0.599 -0.422 1.00 92.44 109 ALA A C 1
ATOM 879 O O . ALA A 1 109 ?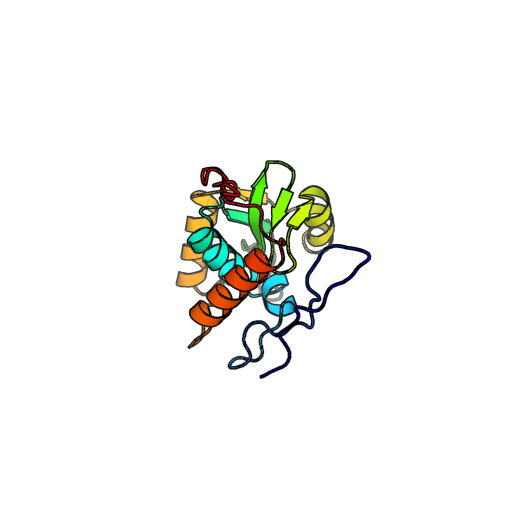 13.952 0.147 -0.883 1.00 92.44 109 ALA A O 1
ATOM 880 N N . GLU A 1 110 ? 15.011 1.391 0.648 1.00 95.25 110 GLU A N 1
ATOM 881 C CA . GLU A 1 110 ? 13.794 1.868 1.303 1.00 95.25 110 GLU A CA 1
ATOM 882 C C . GLU A 1 110 ? 13.552 3.341 0.962 1.00 95.25 110 GLU A C 1
ATOM 884 O O . GLU A 1 110 ? 14.423 4.192 1.156 1.00 95.25 110 GLU A O 1
ATOM 889 N N . LEU A 1 111 ? 12.350 3.651 0.474 1.00 96.75 111 LEU A N 1
ATOM 890 C CA . LEU A 1 111 ? 11.859 5.022 0.348 1.00 96.75 111 LEU A CA 1
ATOM 891 C C . LEU A 1 111 ? 10.729 5.249 1.347 1.00 96.75 111 LEU A C 1
ATOM 893 O O . LEU A 1 111 ? 9.923 4.357 1.608 1.00 96.75 111 LEU A O 1
ATOM 897 N N . GLU A 1 112 ? 10.625 6.472 1.861 1.00 97.06 112 GLU A N 1
ATOM 898 C CA . GLU A 1 112 ? 9.657 6.820 2.899 1.00 97.06 112 GLU A CA 1
ATOM 899 C C . GLU A 1 112 ? 8.982 8.181 2.674 1.00 97.06 112 GLU A C 1
ATOM 901 O O . GLU A 1 112 ? 9.533 9.101 2.065 1.00 97.06 112 GLU A O 1
ATOM 906 N N . GLY A 1 113 ? 7.759 8.307 3.190 1.00 96.12 113 GLY A N 1
ATOM 907 C CA . GLY A 1 113 ? 6.952 9.523 3.169 1.00 96.12 113 GLY A CA 1
ATOM 908 C C . GLY A 1 113 ? 6.662 10.040 1.768 1.00 96.12 113 GLY A C 1
ATOM 909 O O . GLY A 1 113 ? 6.288 9.275 0.883 1.00 96.12 113 GLY A O 1
ATOM 910 N N . GLU A 1 114 ? 6.833 11.349 1.574 1.00 96.25 114 GLU A N 1
ATOM 911 C CA . GLU A 1 114 ? 6.513 12.023 0.310 1.00 96.25 114 GLU A CA 1
ATOM 912 C C . GLU A 1 114 ? 7.280 11.432 -0.883 1.00 96.25 114 GLU A C 1
ATOM 914 O O . GLU A 1 114 ? 6.738 11.366 -1.984 1.00 96.25 114 GLU A O 1
ATOM 919 N N . ALA A 1 115 ? 8.513 10.953 -0.673 1.00 97.06 115 ALA A N 1
ATOM 920 C CA . ALA A 1 115 ? 9.300 10.318 -1.727 1.00 97.06 115 ALA A CA 1
ATOM 921 C C . ALA A 1 115 ? 8.700 8.968 -2.155 1.00 97.06 115 ALA A C 1
ATOM 923 O O . ALA A 1 115 ? 8.584 8.702 -3.351 1.00 97.06 115 ALA A O 1
ATOM 924 N N . ALA A 1 116 ? 8.274 8.146 -1.190 1.00 97.81 116 ALA A N 1
ATOM 925 C CA . ALA A 1 116 ? 7.590 6.882 -1.464 1.00 97.81 116 ALA A CA 1
ATOM 926 C C . ALA A 1 116 ? 6.251 7.114 -2.177 1.00 97.81 116 ALA A C 1
ATOM 928 O O . ALA A 1 116 ? 5.966 6.486 -3.194 1.00 97.81 116 ALA A O 1
ATOM 929 N N . GLU A 1 117 ? 5.450 8.059 -1.679 1.00 97.19 117 GLU A N 1
ATOM 930 C CA . GLU A 1 117 ? 4.170 8.427 -2.287 1.00 97.19 117 GLU A CA 1
ATOM 931 C C . GLU A 1 117 ? 4.341 8.909 -3.729 1.00 97.19 117 GLU A C 1
ATOM 933 O O . GLU A 1 117 ? 3.651 8.418 -4.623 1.00 97.19 117 GLU A O 1
ATOM 938 N N . ALA A 1 118 ? 5.284 9.821 -3.979 1.00 96.94 118 ALA A N 1
ATOM 939 C CA . ALA A 1 118 ? 5.559 10.326 -5.319 1.00 96.94 118 ALA A CA 1
ATOM 940 C C . ALA A 1 118 ? 5.998 9.206 -6.276 1.00 96.94 118 ALA A C 1
ATOM 942 O O . ALA A 1 118 ? 5.504 9.143 -7.404 1.00 96.94 118 ALA A O 1
ATOM 943 N N . GLN A 1 119 ? 6.868 8.298 -5.818 1.00 97.00 119 GLN A N 1
ATOM 944 C CA . GLN A 1 119 ? 7.334 7.165 -6.618 1.00 97.00 119 GLN A CA 1
ATOM 945 C C . GLN A 1 119 ? 6.186 6.214 -6.984 1.00 97.00 119 GLN A C 1
ATOM 947 O O . GLN A 1 119 ? 6.074 5.814 -8.144 1.00 97.00 119 GLN A O 1
ATOM 952 N N . LEU A 1 120 ? 5.299 5.898 -6.032 1.00 97.31 120 LEU A N 1
ATOM 953 C CA . LEU A 1 120 ? 4.118 5.070 -6.288 1.00 97.31 120 LEU A CA 1
ATOM 954 C C . LEU A 1 120 ? 3.166 5.730 -7.292 1.00 97.31 120 LEU A C 1
ATOM 956 O O . LEU A 1 120 ? 2.708 5.069 -8.223 1.00 97.31 120 LEU A O 1
ATOM 960 N N . GLN A 1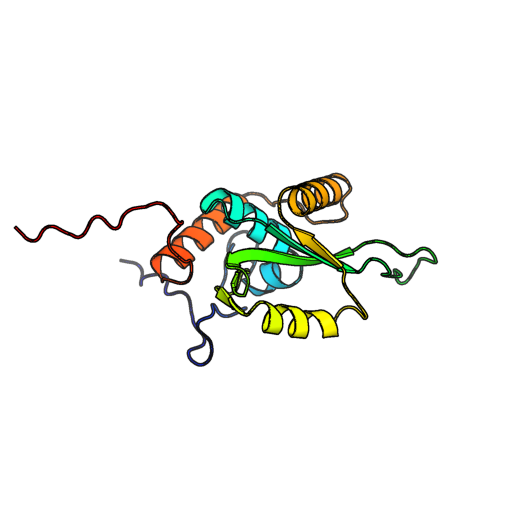 121 ? 2.888 7.030 -7.145 1.00 96.00 121 GLN A N 1
ATOM 961 C CA . GLN A 1 121 ? 2.028 7.754 -8.089 1.00 96.00 121 GLN A CA 1
ATOM 962 C C . GLN A 1 121 ? 2.624 7.776 -9.500 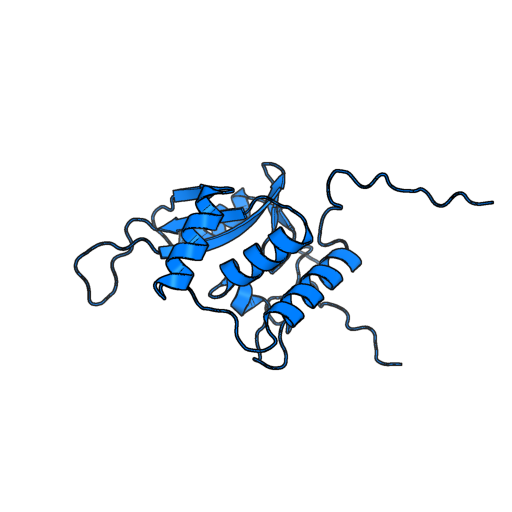1.00 96.00 121 GLN A C 1
ATOM 964 O O . GLN A 1 121 ? 1.896 7.583 -10.476 1.00 96.00 121 GLN A O 1
ATOM 969 N N . GLN A 1 122 ? 3.942 7.961 -9.615 1.00 95.94 122 GLN A N 1
ATOM 970 C CA . GLN A 1 122 ? 4.641 7.890 -10.894 1.00 95.94 122 GLN A CA 1
ATOM 971 C C . GLN A 1 122 ? 4.506 6.497 -11.525 1.00 95.94 122 GLN A C 1
ATOM 973 O O . GLN A 1 122 ? 4.054 6.394 -12.663 1.00 95.94 122 GLN A O 1
ATOM 978 N N . TRP A 1 123 ? 4.821 5.424 -10.793 1.00 96.12 123 TRP A N 1
ATOM 979 C CA . TRP A 1 123 ? 4.723 4.061 -11.328 1.00 96.12 123 TRP A CA 1
ATOM 980 C C . TRP A 1 123 ? 3.296 3.663 -11.691 1.00 96.12 123 TRP A C 1
ATOM 982 O O . TRP A 1 123 ? 3.091 2.973 -12.686 1.00 96.12 123 TRP A O 1
ATOM 992 N N . MET A 1 124 ? 2.291 4.125 -10.948 1.00 95.62 124 MET A N 1
ATOM 993 C CA . MET A 1 124 ? 0.891 3.931 -11.331 1.00 95.62 124 MET A CA 1
ATOM 994 C C . MET A 1 124 ? 0.537 4.674 -12.629 1.00 95.62 124 MET A C 1
ATOM 996 O O . MET A 1 124 ? -0.196 4.136 -13.455 1.00 95.62 124 MET A O 1
ATOM 1000 N N . ALA A 1 125 ? 1.055 5.890 -12.835 1.00 94.94 125 ALA A N 1
ATOM 1001 C CA . ALA A 1 125 ? 0.814 6.671 -14.052 1.00 94.94 125 ALA A CA 1
ATOM 1002 C C . ALA A 1 125 ? 1.529 6.092 -15.286 1.00 94.94 125 ALA A C 1
ATOM 1004 O O . ALA A 1 125 ? 1.001 6.159 -16.395 1.00 94.94 125 ALA A O 1
ATOM 1005 N N . GLU A 1 126 ? 2.713 5.511 -15.091 1.00 93.81 126 GLU A N 1
ATOM 1006 C CA . GLU A 1 126 ? 3.526 4.880 -16.138 1.00 93.81 126 GLU A CA 1
ATOM 1007 C C . GLU A 1 126 ? 3.124 3.421 -16.416 1.00 93.81 126 GLU A C 1
ATOM 1009 O O . GLU A 1 126 ? 3.599 2.822 -17.379 1.00 93.81 126 GLU A O 1
ATOM 1014 N N . GLY A 1 127 ? 2.234 2.845 -15.600 1.00 91.25 127 GLY A N 1
ATOM 1015 C CA . GLY A 1 127 ? 1.787 1.455 -15.720 1.00 91.25 127 GLY A CA 1
ATOM 1016 C C . GLY A 1 127 ? 2.742 0.416 -15.119 1.00 91.25 127 GLY A C 1
ATOM 1017 O O . GLY A 1 127 ? 2.523 -0.776 -15.310 1.00 91.25 127 GLY A O 1
ATOM 1018 N N . GLY A 1 128 ? 3.767 0.841 -14.374 1.00 89.19 128 GLY A N 1
ATOM 1019 C CA . GLY A 1 128 ? 4.646 -0.040 -13.594 1.00 89.19 128 GLY A CA 1
ATOM 1020 C C . GLY A 1 128 ? 3.990 -0.602 -12.326 1.00 89.19 128 GLY A C 1
ATOM 1021 O O . GLY A 1 128 ? 4.479 -1.567 -11.749 1.00 89.19 128 GLY A O 1
ATOM 1022 N N . CYS A 1 129 ? 2.867 -0.026 -11.891 1.00 93.75 129 CYS A N 1
ATOM 1023 C CA . CYS A 1 129 ? 2.036 -0.531 -10.799 1.00 93.75 129 CYS A CA 1
ATOM 1024 C C . CYS A 1 129 ? 0.561 -0.563 -11.214 1.00 93.75 129 CYS A C 1
ATOM 1026 O O . CYS A 1 129 ? 0.099 0.278 -11.987 1.00 93.75 129 CYS A O 1
ATOM 1028 N N . CYS A 1 130 ? -0.201 -1.513 -10.664 1.00 93.19 130 CYS A N 1
ATOM 1029 C CA . CYS A 1 130 ? -1.628 -1.642 -10.964 1.00 93.19 130 CYS A CA 1
ATOM 1030 C C . CYS A 1 130 ? -2.419 -0.388 -10.556 1.00 93.19 130 CYS A C 1
ATOM 1032 O O . CYS A 1 130 ? -2.130 0.241 -9.537 1.00 93.19 130 CYS A O 1
ATOM 1034 N N . SER A 1 131 ? -3.475 -0.069 -11.302 1.00 94.44 131 SER A N 1
ATOM 1035 C CA . SER A 1 131 ? -4.465 0.941 -10.920 1.00 94.44 131 SER A CA 1
ATOM 1036 C C . SER A 1 131 ? -5.642 0.321 -10.154 1.00 94.44 131 SER A C 1
ATOM 1038 O O . SER A 1 131 ? -5.866 -0.893 -10.192 1.00 94.44 131 SER A O 1
ATOM 1040 N N . LEU A 1 132 ? -6.395 1.169 -9.445 1.00 95.25 132 LEU A N 1
ATOM 1041 C CA . LEU A 1 132 ? -7.633 0.767 -8.773 1.00 95.25 132 LEU A CA 1
ATOM 1042 C C . LEU A 1 132 ? -8.667 0.281 -9.794 1.00 95.25 132 LEU A C 1
ATOM 1044 O O . LEU A 1 132 ? -8.928 0.956 -10.793 1.00 95.25 132 LEU A O 1
ATOM 1048 N N . LEU A 1 133 ? -9.297 -0.854 -9.500 1.00 97.06 133 LEU A N 1
ATOM 1049 C CA . LEU A 1 133 ? -10.469 -1.328 -10.230 1.00 97.06 133 LEU A CA 1
ATOM 1050 C C . LEU A 1 133 ? -11.753 -0.680 -9.701 1.00 97.06 133 LEU A C 1
ATOM 1052 O O . LEU A 1 133 ? -11.789 -0.048 -8.640 1.00 97.06 133 LEU A O 1
ATOM 1056 N N . GLU A 1 134 ? -12.841 -0.838 -10.455 1.00 97.44 134 GLU A N 1
ATOM 1057 C CA . GLU A 1 134 ? -14.148 -0.329 -10.049 1.00 97.44 134 GLU A CA 1
ATOM 1058 C C . GLU A 1 134 ? -14.552 -0.899 -8.678 1.00 97.44 134 GLU A C 1
ATOM 1060 O O . GLU A 1 134 ? -14.533 -2.107 -8.450 1.00 97.44 134 GLU A O 1
ATOM 1065 N N . GLY A 1 135 ? -14.912 -0.008 -7.750 1.00 96.81 135 GLY A N 1
ATOM 1066 C CA . GLY A 1 135 ? -15.350 -0.368 -6.399 1.00 96.81 135 GLY A CA 1
ATOM 1067 C C . GLY A 1 135 ? -14.230 -0.693 -5.405 1.00 96.81 135 GLY A C 1
ATOM 1068 O O . GLY A 1 135 ? -14.491 -0.679 -4.199 1.00 96.81 135 GLY A O 1
ATOM 1069 N N . GLU A 1 136 ? -12.995 -0.887 -5.867 1.00 97.75 136 GLU A N 1
ATOM 1070 C CA . GLU A 1 136 ? -11.887 -1.366 -5.038 1.00 97.75 136 GLU A CA 1
ATOM 1071 C C . GLU A 1 136 ? -11.488 -0.376 -3.936 1.00 97.75 136 GLU A C 1
ATOM 1073 O O . GLU A 1 136 ? -11.305 -0.764 -2.784 1.00 97.75 136 GLU A O 1
ATOM 1078 N N . GLU A 1 137 ? -11.445 0.928 -4.234 1.00 97.00 137 GLU A N 1
ATOM 1079 C CA . GLU A 1 137 ? -11.128 1.955 -3.226 1.00 97.00 137 GLU A CA 1
ATOM 1080 C C . GLU A 1 137 ? -12.104 1.897 -2.039 1.00 97.00 137 GLU A C 1
ATOM 1082 O O . GLU A 1 137 ? -11.726 2.034 -0.872 1.00 97.00 137 GLU A O 1
ATOM 1087 N N . LYS A 1 138 ? -13.387 1.654 -2.330 1.00 97.25 138 LYS A N 1
ATOM 1088 C CA . LYS A 1 138 ? -14.426 1.527 -1.307 1.00 97.25 138 LYS A CA 1
ATOM 1089 C C . LYS A 1 138 ? -14.257 0.239 -0.501 1.00 97.25 138 LYS A C 1
ATOM 1091 O O . LYS A 1 138 ? -14.510 0.270 0.706 1.00 97.25 138 LYS A O 1
ATOM 1096 N N . ALA A 1 139 ? -13.859 -0.859 -1.145 1.00 97.81 139 ALA A N 1
ATOM 1097 C CA . ALA A 1 139 ? -13.575 -2.131 -0.485 1.00 97.81 139 ALA A CA 1
ATOM 1098 C C . ALA A 1 139 ? -12.378 -1.997 0.468 1.00 97.81 139 ALA A C 1
ATOM 1100 O O . ALA A 1 139 ? -12.517 -2.263 1.661 1.00 97.81 139 ALA A O 1
ATOM 1101 N N . LEU A 1 140 ? -11.265 -1.432 -0.006 1.00 98.06 140 LEU A N 1
ATOM 1102 C CA . LEU A 1 140 ? -10.086 -1.118 0.806 1.00 98.06 140 LEU A CA 1
ATOM 1103 C C . LEU A 1 140 ? -10.424 -0.200 1.988 1.00 98.06 140 LEU A C 1
ATOM 1105 O O . LEU A 1 140 ? -10.052 -0.474 3.127 1.00 98.06 140 LEU A O 1
ATOM 1109 N N . GLY A 1 141 ? -11.209 0.857 1.762 1.00 96.69 141 GLY A N 1
ATOM 1110 C CA . GLY A 1 141 ? -11.663 1.740 2.839 1.00 96.69 141 GLY A CA 1
ATOM 1111 C C . GLY A 1 141 ? -12.605 1.066 3.849 1.00 96.69 141 GLY A C 1
ATOM 1112 O O . GLY A 1 141 ? -12.666 1.468 5.015 1.00 96.69 141 GLY A O 1
ATOM 1113 N N . ALA A 1 142 ? -13.372 0.049 3.446 1.00 95.81 142 ALA A N 1
ATOM 1114 C CA . ALA A 1 142 ? -14.128 -0.785 4.380 1.00 95.81 142 ALA A CA 1
ATOM 1115 C C . ALA A 1 142 ? -13.188 -1.685 5.187 1.00 95.81 142 ALA A C 1
ATOM 1117 O O . ALA A 1 142 ? -13.262 -1.675 6.414 1.00 95.81 142 ALA A O 1
ATOM 1118 N N . TYR A 1 143 ? -12.242 -2.337 4.515 1.00 96.25 143 TYR A N 1
ATOM 1119 C CA . TYR A 1 143 ? -11.265 -3.212 5.147 1.00 96.25 143 TYR A CA 1
ATOM 1120 C C . TYR A 1 143 ? -10.425 -2.491 6.208 1.00 96.25 143 TYR A C 1
ATOM 1122 O O . TYR A 1 143 ? -10.378 -2.931 7.353 1.00 96.25 143 TYR A O 1
ATOM 1130 N N . VAL A 1 144 ? -9.885 -1.306 5.902 1.00 95.31 144 VAL A N 1
ATOM 1131 C CA . VAL A 1 144 ? -9.147 -0.478 6.877 1.00 95.31 144 VAL A CA 1
ATOM 1132 C C . VAL A 1 144 ? -10.013 -0.120 8.095 1.00 95.31 144 VAL A C 1
ATOM 1134 O O . VAL A 1 144 ? -9.538 -0.113 9.233 1.00 95.31 144 VAL A O 1
ATOM 1137 N N . ARG A 1 145 ? -11.310 0.158 7.903 1.00 92.50 145 ARG A N 1
ATOM 1138 C CA . ARG A 1 145 ? -12.224 0.414 9.031 1.00 92.50 145 ARG A CA 1
ATOM 1139 C C . ARG A 1 145 ? -12.434 -0.829 9.886 1.00 92.50 145 ARG A C 1
ATOM 1141 O O . ARG A 1 145 ? -12.485 -0.698 11.109 1.00 92.50 145 ARG A O 1
ATOM 1148 N N . ASP A 1 146 ? -12.540 -2.003 9.280 1.00 91.56 146 ASP A N 1
ATOM 1149 C CA . ASP A 1 146 ? -12.706 -3.243 10.029 1.00 91.56 146 ASP A CA 1
ATOM 1150 C C . ASP A 1 146 ? -11.413 -3.648 10.748 1.00 91.56 146 ASP A C 1
ATOM 1152 O O . ASP A 1 146 ? -11.480 -4.010 11.923 1.00 91.56 146 ASP A O 1
ATOM 1156 N N . MET A 1 147 ? -10.234 -3.448 10.149 1.00 90.81 147 MET A N 1
ATOM 1157 C CA . MET A 1 147 ? -8.950 -3.577 10.853 1.00 90.81 147 MET A CA 1
ATOM 1158 C C . MET A 1 147 ? -8.912 -2.683 12.101 1.00 90.81 147 MET A C 1
ATOM 1160 O O . MET A 1 147 ? -8.572 -3.146 13.190 1.00 90.81 147 MET A O 1
ATOM 1164 N N . ARG A 1 148 ? -9.348 -1.417 11.987 1.00 88.12 148 ARG A N 1
ATOM 1165 C CA . ARG A 1 148 ? -9.426 -0.493 13.134 1.00 88.12 148 ARG A CA 1
ATOM 1166 C C . ARG A 1 148 ? -10.350 -1.014 14.230 1.00 88.12 148 ARG A C 1
ATOM 1168 O O . ARG A 1 148 ? -9.986 -0.993 15.401 1.00 88.12 148 ARG A O 1
ATOM 1175 N N . ARG A 1 149 ? -11.554 -1.459 13.860 1.00 86.88 149 ARG A N 1
ATOM 1176 C CA . ARG A 1 149 ? -12.572 -1.947 14.807 1.00 86.88 149 ARG A CA 1
ATOM 1177 C C . ARG A 1 149 ? -12.114 -3.178 15.583 1.00 86.88 149 ARG A C 1
ATOM 1179 O O . ARG A 1 149 ? -12.550 -3.356 16.714 1.00 86.88 149 ARG A O 1
ATOM 1186 N N . ASN A 1 150 ? -11.251 -3.990 14.982 1.00 83.56 150 ASN A N 1
ATOM 1187 C CA . ASN A 1 150 ? -10.709 -5.201 15.587 1.00 83.56 150 ASN A CA 1
ATOM 1188 C C . ASN A 1 150 ? -9.349 -4.981 16.279 1.00 83.56 150 ASN A C 1
ATOM 1190 O O . ASN A 1 150 ? -8.731 -5.945 16.712 1.00 83.56 150 ASN A O 1
ATOM 1194 N N . GLY A 1 151 ? -8.882 -3.731 16.408 1.00 80.62 151 GLY A N 1
ATOM 1195 C CA . GLY A 1 151 ? -7.639 -3.410 17.122 1.00 80.62 151 GLY A CA 1
ATOM 1196 C C . GLY A 1 151 ? -6.353 -3.708 16.345 1.00 80.62 151 GLY A C 1
ATOM 1197 O O . GLY A 1 151 ? -5.278 -3.697 16.932 1.00 80.62 151 GLY A O 1
ATOM 1198 N N . LEU A 1 152 ? -6.448 -3.937 15.032 1.00 84.12 152 LEU A N 1
ATOM 1199 C CA . LEU A 1 152 ? -5.301 -4.198 14.151 1.00 84.12 152 LEU A CA 1
ATOM 1200 C C . LEU A 1 152 ? -4.662 -2.920 13.602 1.00 84.12 152 LEU A C 1
ATOM 1202 O O . LEU A 1 152 ? -3.673 -2.987 12.884 1.00 84.12 152 LEU A O 1
ATOM 1206 N N . LEU A 1 153 ? -5.236 -1.755 13.911 1.00 81.50 153 LEU A N 1
ATOM 1207 C CA . LEU A 1 153 ? -4.623 -0.451 13.676 1.00 81.50 153 LEU A CA 1
ATOM 1208 C C . LEU A 1 153 ? -4.404 0.220 15.028 1.00 81.50 153 LEU A C 1
ATOM 1210 O O . LEU A 1 153 ? -5.323 0.255 15.850 1.00 81.50 153 LEU A O 1
ATOM 1214 N N . ALA A 1 154 ? -3.237 0.825 15.238 1.00 67.12 154 ALA A N 1
ATOM 1215 C CA . ALA A 1 154 ? -3.064 1.724 16.370 1.00 67.12 154 ALA A CA 1
ATOM 1216 C C . ALA A 1 154 ? -3.994 2.943 16.208 1.00 67.12 154 ALA A C 1
ATOM 1218 O O . ALA A 1 154 ? -4.266 3.405 15.094 1.00 67.12 154 ALA A O 1
ATOM 1219 N N . ALA A 1 155 ? -4.498 3.495 17.313 1.00 54.25 155 ALA A N 1
ATOM 1220 C CA . ALA A 1 155 ? -5.221 4.762 17.245 1.00 54.25 155 ALA A CA 1
ATOM 1221 C C . ALA A 1 155 ? -4.298 5.846 16.643 1.00 54.25 155 ALA A C 1
ATOM 1223 O O . ALA A 1 155 ? -3.099 5.858 16.943 1.00 54.25 155 ALA A O 1
ATOM 1224 N N . PRO A 1 156 ? -4.809 6.754 15.790 1.00 49.41 156 PRO A N 1
ATOM 1225 C CA . PRO A 1 156 ? -4.001 7.866 15.313 1.00 49.41 156 PRO A CA 1
ATOM 1226 C C . PRO A 1 156 ? -3.470 8.657 16.515 1.00 49.41 156 PRO A C 1
ATOM 1228 O O . PRO A 1 156 ? -4.230 8.972 17.437 1.00 49.41 156 PRO A O 1
ATOM 1231 N N . ARG A 1 157 ? -2.172 8.991 16.514 1.00 45.09 157 ARG A N 1
ATOM 1232 C CA . ARG A 1 157 ? -1.608 9.912 17.511 1.00 45.09 157 ARG A CA 1
ATOM 1233 C C . ARG A 1 157 ? -2.375 11.234 17.406 1.00 45.09 157 ARG A C 1
ATOM 1235 O O . ARG A 1 157 ? -2.270 11.916 16.394 1.00 45.09 157 ARG A O 1
ATOM 1242 N N . GLY A 1 158 ? -3.158 11.577 18.432 1.00 43.59 158 GLY A N 1
ATOM 1243 C CA . GLY A 1 158 ? -3.876 12.856 18.506 1.00 43.59 158 GLY A CA 1
ATOM 1244 C C . GLY A 1 158 ? -5.379 12.789 18.786 1.00 43.59 158 GLY A C 1
ATOM 1245 O O . GLY A 1 158 ? -5.985 13.841 18.964 1.00 43.59 158 GLY A O 1
ATOM 1246 N N . VAL A 1 159 ? -5.993 11.607 18.893 1.00 39.47 159 VAL A N 1
ATOM 1247 C CA . VAL A 1 159 ? -7.342 11.507 19.472 1.00 39.47 159 VAL A CA 1
ATOM 1248 C C . VAL A 1 159 ? -7.179 11.191 20.951 1.00 39.47 159 VAL A C 1
ATOM 1250 O O . VAL A 1 159 ? -6.853 10.065 21.313 1.00 39.47 159 VAL A O 1
ATOM 1253 N N . ALA A 1 160 ? -7.344 12.206 21.802 1.00 37.28 160 ALA A N 1
ATOM 1254 C CA . ALA A 1 160 ? -7.505 11.988 23.231 1.00 37.28 160 ALA A CA 1
ATOM 1255 C C . ALA A 1 160 ? -8.597 10.931 23.423 1.00 37.28 160 ALA A C 1
ATOM 1257 O O . ALA A 1 160 ? -9.711 11.103 22.922 1.00 37.28 160 ALA A O 1
ATOM 1258 N N . GLU A 1 161 ? -8.269 9.836 24.104 1.00 40.44 161 GLU A N 1
ATOM 1259 C CA . GLU A 1 161 ? -9.275 8.905 24.587 1.00 40.44 161 GLU A CA 1
ATOM 1260 C C . GLU A 1 161 ? -10.246 9.714 25.449 1.00 40.44 161 GLU A C 1
ATOM 1262 O O . GLU A 1 161 ? -9.930 10.127 26.565 1.00 40.44 161 GLU A O 1
ATOM 1267 N N . LEU A 1 162 ? -11.426 10.013 24.904 1.00 42.91 162 LEU A N 1
ATOM 1268 C CA . LEU A 1 162 ? -12.550 10.425 25.720 1.00 42.91 162 LEU A CA 1
ATOM 1269 C C . LEU A 1 162 ? -12.948 9.183 26.504 1.00 42.91 162 LEU A C 1
ATOM 1271 O O . LEU A 1 162 ? -13.729 8.355 26.035 1.00 42.91 162 LEU A O 1
ATOM 1275 N N . SER A 1 163 ? -12.354 9.045 27.686 1.00 39.12 163 SER A N 1
ATOM 1276 C CA . SER A 1 163 ? -12.807 8.112 28.703 1.00 39.12 163 SER A CA 1
ATOM 1277 C C . SER A 1 163 ? -14.323 8.258 28.837 1.00 39.12 163 SER A C 1
ATOM 1279 O O . SER A 1 163 ? -14.808 9.390 28.955 1.00 39.12 163 SER A O 1
ATOM 1281 N N . PRO A 1 164 ? -15.099 7.164 28.835 1.00 41.56 164 PRO A N 1
ATOM 1282 C CA . PRO A 1 164 ? -16.503 7.260 29.171 1.00 41.56 164 PRO A CA 1
ATOM 1283 C C . PRO A 1 164 ? -16.578 7.735 30.621 1.00 41.56 164 PRO A C 1
ATOM 1285 O O . PRO A 1 164 ? -16.205 7.019 31.550 1.00 41.56 164 PRO A O 1
ATOM 1288 N N . SER A 1 165 ? -17.025 8.973 30.820 1.00 43.44 165 SER A N 1
ATOM 1289 C CA . SER A 1 165 ? -17.472 9.436 32.124 1.00 43.44 165 SER A CA 1
ATOM 1290 C C . SER A 1 165 ? -18.664 8.569 32.505 1.00 43.44 165 SER A C 1
ATOM 1292 O O . SER A 1 165 ? -19.761 8.739 31.971 1.00 43.44 165 SER A O 1
ATOM 1294 N N . ILE A 1 166 ? -18.418 7.598 33.377 1.00 45.59 166 ILE A N 1
ATOM 1295 C CA . ILE A 1 166 ? -19.461 6.862 34.077 1.00 45.59 166 ILE A CA 1
ATOM 1296 C C . ILE A 1 166 ? -20.122 7.884 35.007 1.00 45.59 166 ILE A C 1
ATOM 1298 O O . ILE A 1 166 ? -19.520 8.307 35.996 1.00 45.59 166 ILE A O 1
ATOM 1302 N N . GLY A 1 167 ? -21.297 8.358 34.597 1.00 46.50 167 GLY A N 1
ATOM 1303 C CA . GLY A 1 167 ? -22.252 9.040 35.468 1.00 46.50 167 GLY A CA 1
ATOM 1304 C C . GLY A 1 167 ? -23.081 8.044 36.261 1.00 46.50 167 GLY A C 1
ATOM 1305 O O . GLY A 1 167 ? -23.165 6.871 35.830 1.00 46.50 167 GLY A O 1
#

Radius of gyration: 17.04 Å; chains: 1; bounding box: 48×30×57 Å